Protein AF-A0A920QKH6-F1 (afdb_monomer)

Sequence (51 aa):
MKYLDLMSERLENLENSGHTAVCVGWDKKVKGILFLDDQLLSDAPATVNEL

Solvent-accessible surface area (backbone atoms only — not comparable to full-atom values): 3404 Å² total; per-residue (Å²): 113,74,69,58,57,58,50,51,55,54,45,50,57,38,44,76,70,74,37,52,64,42,83,40,64,60,95,96,36,82,75,51,72,48,76,48,79,79,80,66,53,96,78,55,81,82,80,70,76,87,129

Structure (mmCIF, N/CA/C/O backbone):
data_AF-A0A920QKH6-F1
#
_entry.id   AF-A0A920QKH6-F1
#
loop_
_atom_site.group_PDB
_atom_site.id
_atom_site.type_symbol
_atom_site.label_atom_id
_atom_site.label_alt_id
_atom_site.label_comp_id
_atom_site.label_asym_id
_atom_site.label_entity_id
_atom_site.label_seq_id
_atom_site.pdbx_PDB_ins_code
_atom_site.Cartn_x
_atom_site.Cartn_y
_atom_site.Cartn_z
_atom_site.occupancy
_atom_site.B_iso_or_equiv
_atom_site.auth_seq_id
_atom_site.auth_comp_id
_atom_site.auth_asym_id
_atom_site.auth_atom_id
_atom_site.pdbx_PDB_model_num
ATOM 1 N N . MET A 1 1 ? -1.669 0.106 20.630 1.00 53.09 1 MET A N 1
ATOM 2 C CA . MET A 1 1 ? -0.425 0.166 19.835 1.00 53.09 1 MET A CA 1
ATOM 3 C C . MET A 1 1 ? -0.300 -0.986 18.841 1.00 53.09 1 MET A C 1
ATOM 5 O O . MET A 1 1 ? -0.227 -0.679 17.669 1.00 53.09 1 MET A O 1
ATOM 9 N N . LYS A 1 2 ? -0.445 -2.261 19.246 1.00 56.94 2 LYS A N 1
ATOM 10 C CA . LYS A 1 2 ? -0.328 -3.459 18.372 1.00 56.94 2 LYS A CA 1
ATOM 11 C C . LYS A 1 2 ? -0.968 -3.415 16.966 1.00 56.94 2 LYS A C 1
ATOM 13 O O . LYS A 1 2 ? -0.456 -4.048 16.057 1.00 56.94 2 LYS A O 1
ATOM 18 N N . TYR A 1 3 ? -2.100 -2.730 16.784 1.00 56.69 3 TYR A N 1
ATOM 19 C CA . TYR A 1 3 ? -2.788 -2.657 15.484 1.00 56.69 3 TYR A CA 1
ATOM 20 C C . TYR A 1 3 ? -2.129 -1.703 14.481 1.00 56.69 3 TYR A C 1
ATOM 22 O O . TYR A 1 3 ? -2.302 -1.892 13.283 1.00 56.69 3 TYR A O 1
ATOM 30 N N . LEU A 1 4 ? -1.408 -0.684 14.959 1.00 59.97 4 LEU A N 1
ATOM 31 C CA . LEU A 1 4 ? -0.629 0.198 14.088 1.00 59.97 4 LEU A CA 1
ATOM 32 C C . LEU A 1 4 ? 0.605 -0.541 13.567 1.00 59.97 4 LEU A C 1
ATOM 34 O O . LEU A 1 4 ? 0.853 -0.505 12.370 1.00 59.97 4 LEU A O 1
ATOM 38 N N . ASP A 1 5 ? 1.284 -1.289 14.438 1.00 70.75 5 ASP A N 1
ATOM 39 C CA . ASP A 1 5 ? 2.495 -2.039 14.083 1.00 70.75 5 ASP A CA 1
ATOM 40 C C . ASP A 1 5 ? 2.214 -3.093 12.996 1.00 70.75 5 ASP A C 1
ATOM 42 O O . ASP A 1 5 ? 2.920 -3.160 11.995 1.00 70.75 5 ASP A O 1
ATOM 46 N N . LEU A 1 6 ? 1.107 -3.836 13.128 1.00 79.69 6 LEU A N 1
ATOM 47 C CA . LEU A 1 6 ? 0.679 -4.827 12.132 1.00 79.69 6 LEU A CA 1
ATOM 48 C C . LEU A 1 6 ? 0.304 -4.199 10.777 1.00 79.69 6 LEU A C 1
ATOM 50 O O . LEU A 1 6 ? 0.439 -4.830 9.733 1.00 79.69 6 LEU A O 1
ATOM 54 N N . MET A 1 7 ? -0.224 -2.975 10.779 1.00 79.56 7 MET A N 1
ATOM 55 C CA . MET A 1 7 ? -0.609 -2.286 9.544 1.00 79.56 7 MET A CA 1
ATOM 56 C C . MET A 1 7 ? 0.603 -1.712 8.818 1.00 79.56 7 MET A C 1
ATOM 58 O O . MET A 1 7 ? 0.652 -1.807 7.595 1.00 79.56 7 MET A O 1
ATOM 62 N N . SER A 1 8 ? 1.573 -1.176 9.559 1.00 83.12 8 SER A N 1
ATOM 63 C CA . SER A 1 8 ? 2.837 -0.700 8.996 1.00 83.12 8 SER A CA 1
ATOM 64 C C . SER A 1 8 ? 3.622 -1.835 8.341 1.00 83.12 8 SER A C 1
ATOM 66 O O . SER A 1 8 ? 4.016 -1.699 7.190 1.00 83.12 8 SER A O 1
ATOM 68 N N . GLU A 1 9 ? 3.751 -2.986 9.009 1.00 88.75 9 GLU A N 1
ATOM 69 C CA . GLU A 1 9 ? 4.439 -4.164 8.454 1.00 88.75 9 GLU A CA 1
ATOM 70 C C . GLU A 1 9 ? 3.757 -4.676 7.173 1.00 88.75 9 G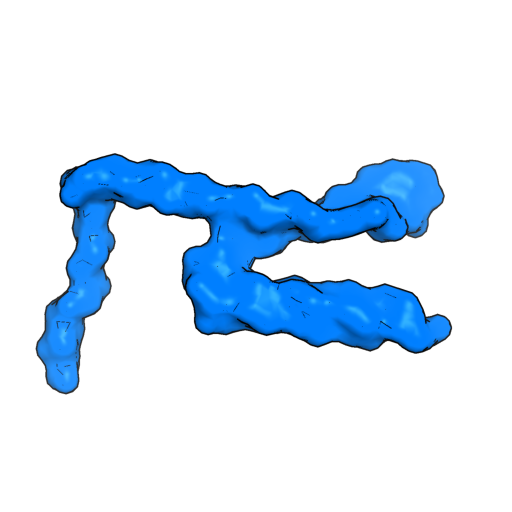LU A C 1
ATOM 72 O O . GLU A 1 9 ? 4.405 -5.051 6.196 1.00 88.75 9 GLU A O 1
ATOM 77 N N . ARG A 1 10 ? 2.420 -4.670 7.140 1.00 86.69 10 ARG A N 1
ATOM 78 C CA . ARG A 1 10 ? 1.673 -5.053 5.936 1.00 86.69 10 ARG A CA 1
ATOM 79 C C . ARG A 1 10 ? 1.830 -4.048 4.800 1.00 86.69 10 ARG A C 1
ATOM 81 O O . ARG A 1 10 ? 1.840 -4.484 3.654 1.00 86.69 10 ARG A O 1
ATOM 88 N N . LEU A 1 11 ? 1.924 -2.750 5.096 1.00 87.31 11 LEU A N 1
ATOM 89 C CA . LEU A 1 11 ? 2.200 -1.730 4.081 1.00 87.31 11 LEU A CA 1
ATOM 90 C C . LEU A 1 11 ? 3.588 -1.936 3.483 1.00 87.31 11 LEU A C 1
ATOM 92 O O . LEU A 1 11 ? 3.712 -2.064 2.271 1.00 87.31 11 LEU A O 1
ATOM 96 N N . GLU A 1 12 ? 4.591 -2.059 4.348 1.00 89.44 12 GLU A N 1
ATOM 97 C CA . GLU A 1 12 ? 5.990 -2.213 3.960 1.00 89.44 12 GLU A CA 1
ATOM 98 C C . GLU A 1 12 ? 6.195 -3.459 3.090 1.00 89.44 12 GLU A C 1
ATOM 100 O O . GLU A 1 12 ? 6.838 -3.397 2.046 1.00 89.44 12 GLU A O 1
ATOM 105 N N . ASN A 1 13 ? 5.576 -4.586 3.454 1.00 89.75 13 ASN A N 1
ATOM 106 C CA . ASN A 1 13 ? 5.642 -5.805 2.647 1.00 89.75 13 ASN A CA 1
ATOM 107 C C . ASN A 1 13 ? 5.016 -5.640 1.252 1.00 89.75 13 ASN A C 1
ATOM 109 O O . ASN A 1 13 ? 5.521 -6.206 0.283 1.00 89.75 13 ASN A O 1
ATOM 113 N N . LE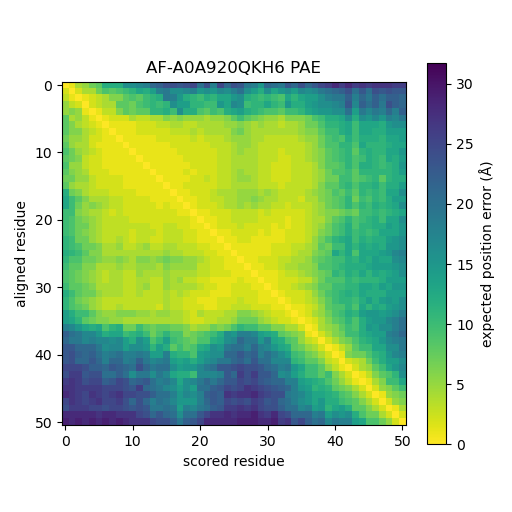U A 1 14 ? 3.920 -4.886 1.138 1.00 86.56 14 LEU A N 1
ATOM 114 C CA . LEU A 1 14 ? 3.258 -4.646 -0.146 1.00 86.56 14 LEU A CA 1
ATOM 115 C C . LEU A 1 14 ? 4.073 -3.687 -1.021 1.00 86.56 14 LEU A C 1
ATOM 117 O O . LEU A 1 14 ? 4.298 -3.990 -2.193 1.00 86.56 14 LEU A O 1
ATOM 121 N N . GLU A 1 15 ? 4.579 -2.599 -0.448 1.00 85.31 15 GLU A N 1
ATOM 122 C CA . GLU A 1 15 ? 5.428 -1.625 -1.146 1.00 85.31 15 GLU A CA 1
ATOM 123 C C . GLU A 1 15 ? 6.729 -2.273 -1.639 1.00 85.31 15 GLU A C 1
ATOM 125 O O . GLU A 1 15 ? 7.081 -2.156 -2.813 1.00 85.31 15 GLU A O 1
ATOM 130 N N . ASN A 1 16 ? 7.390 -3.066 -0.789 1.00 88.50 16 ASN A N 1
ATOM 131 C CA . ASN A 1 16 ? 8.595 -3.813 -1.161 1.00 88.50 16 ASN A CA 1
ATOM 132 C C . ASN A 1 16 ? 8.340 -4.887 -2.232 1.00 88.50 16 ASN A C 1
ATOM 134 O O . ASN A 1 16 ? 9.274 -5.311 -2.909 1.00 88.50 16 ASN A O 1
ATOM 138 N N . SER A 1 17 ? 7.091 -5.333 -2.405 1.00 86.19 17 SER A N 1
ATOM 139 C CA . SER A 1 17 ? 6.703 -6.272 -3.467 1.00 86.19 17 SER A CA 1
ATOM 140 C C . SER A 1 17 ? 6.386 -5.597 -4.809 1.00 86.19 17 SER A C 1
ATOM 142 O O . SER A 1 17 ? 5.961 -6.279 -5.739 1.00 86.19 17 SER A O 1
ATOM 144 N N . GLY A 1 18 ? 6.571 -4.276 -4.914 1.00 82.19 18 GLY A N 1
ATOM 145 C CA . GLY A 1 18 ? 6.326 -3.508 -6.136 1.00 82.19 18 GLY A CA 1
ATOM 146 C C . GLY A 1 18 ? 4.869 -3.091 -6.343 1.00 82.19 18 GLY A C 1
ATOM 147 O O . GLY A 1 18 ? 4.532 -2.596 -7.413 1.00 82.19 18 GLY A O 1
ATOM 148 N N . HIS A 1 19 ? 4.005 -3.269 -5.340 1.00 85.31 19 HIS A N 1
ATOM 149 C CA . HIS A 1 19 ? 2.623 -2.803 -5.403 1.00 85.31 19 HIS A CA 1
ATOM 150 C C . HIS A 1 19 ? 2.502 -1.394 -4.831 1.00 85.31 19 HIS A C 1
ATOM 152 O O . HIS A 1 19 ? 3.113 -1.062 -3.814 1.00 85.31 19 HIS A O 1
ATOM 158 N N . THR A 1 20 ? 1.599 -0.600 -5.402 1.00 87.25 20 THR A N 1
ATOM 159 C CA . THR A 1 20 ? 1.143 0.622 -4.740 1.00 87.25 20 THR A CA 1
ATOM 160 C C . THR A 1 20 ? 0.077 0.253 -3.703 1.00 87.25 20 THR A C 1
ATOM 162 O O . THR A 1 20 ? -1.025 -0.179 -4.049 1.00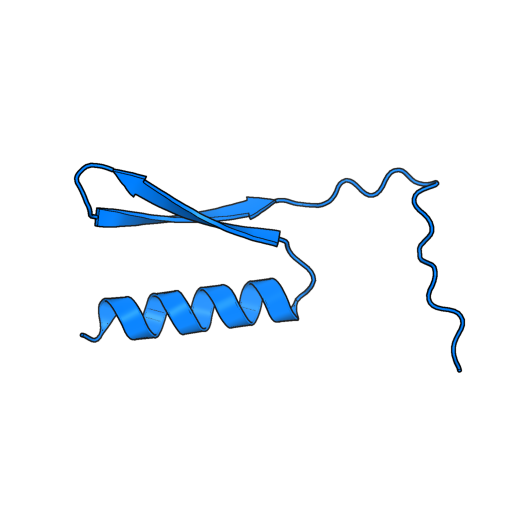 87.25 20 THR A O 1
ATOM 165 N N . ALA A 1 21 ? 0.390 0.413 -2.415 1.00 89.19 21 ALA A N 1
ATOM 166 C CA . ALA A 1 21 ? -0.532 0.152 -1.309 1.00 89.19 21 ALA A CA 1
ATOM 167 C C . ALA A 1 21 ? -1.111 1.457 -0.741 1.00 89.19 21 ALA A C 1
ATOM 169 O O . ALA A 1 21 ? -0.394 2.426 -0.509 1.00 89.19 21 ALA A O 1
ATOM 170 N N . VAL A 1 22 ? -2.419 1.489 -0.469 1.00 89.19 22 VAL A N 1
ATOM 171 C CA . VAL A 1 22 ? -3.105 2.671 0.078 1.00 89.19 22 VAL A CA 1
ATOM 172 C C . VAL A 1 22 ? -3.918 2.290 1.312 1.00 89.19 22 VAL A C 1
ATOM 174 O O . VAL A 1 22 ? -4.747 1.379 1.275 1.00 89.19 22 VAL A O 1
ATOM 177 N N . CYS A 1 23 ? -3.726 3.015 2.418 1.00 90.19 23 CYS A N 1
ATOM 178 C CA . CY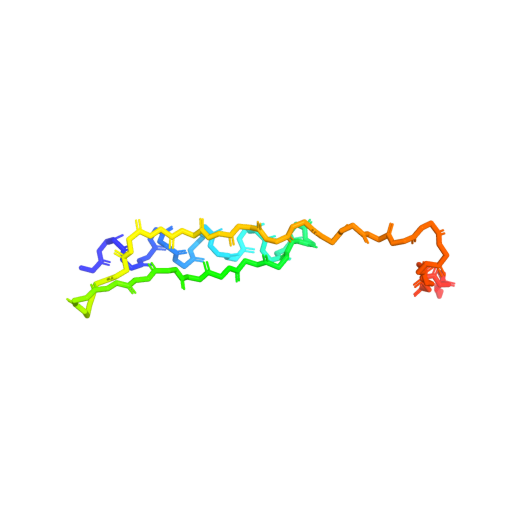S A 1 23 ? -4.582 2.896 3.599 1.00 90.19 23 CYS A CA 1
ATOM 179 C C . CYS A 1 23 ? -5.969 3.491 3.329 1.00 90.19 23 CYS A C 1
ATOM 181 O O . CYS A 1 23 ? -6.085 4.656 2.952 1.00 90.19 23 CYS A O 1
ATOM 183 N N . VAL A 1 24 ? -7.029 2.738 3.627 1.00 91.44 24 VAL A N 1
ATOM 184 C CA . VAL A 1 24 ? -8.410 3.243 3.577 1.00 91.44 24 VAL A CA 1
ATOM 185 C C . VAL A 1 24 ? -9.012 3.343 4.969 1.00 91.44 24 VAL A C 1
ATOM 187 O O . VAL A 1 24 ? -8.858 2.448 5.805 1.00 91.44 24 VAL A O 1
ATOM 190 N N . GLY A 1 25 ? -9.720 4.440 5.230 1.00 91.38 25 GLY A N 1
ATOM 191 C CA . GLY A 1 25 ? -10.320 4.703 6.530 1.00 91.38 25 GLY A CA 1
ATOM 192 C C . GLY A 1 25 ? -11.503 5.660 6.475 1.00 91.38 25 GLY A C 1
ATOM 193 O O . GLY A 1 25 ? -11.598 6.510 5.597 1.00 91.38 25 GLY A O 1
ATOM 194 N N . TRP A 1 26 ? -12.394 5.522 7.453 1.00 95.25 26 TRP A N 1
ATOM 195 C CA . TRP A 1 26 ? -13.502 6.438 7.730 1.00 95.25 26 TRP A CA 1
ATOM 196 C C . TRP A 1 26 ? -13.681 6.562 9.244 1.00 95.25 26 TRP A C 1
ATOM 198 O O . TRP A 1 26 ? -13.162 5.743 10.012 1.00 95.25 26 TRP A O 1
ATOM 208 N N . ASP A 1 27 ? -14.369 7.613 9.690 1.00 95.69 27 ASP A N 1
ATOM 209 C CA . ASP A 1 27 ? -14.582 7.913 11.114 1.00 95.69 27 ASP A CA 1
ATOM 210 C C . ASP A 1 27 ? -13.281 7.934 11.936 1.00 95.69 27 ASP A C 1
ATOM 21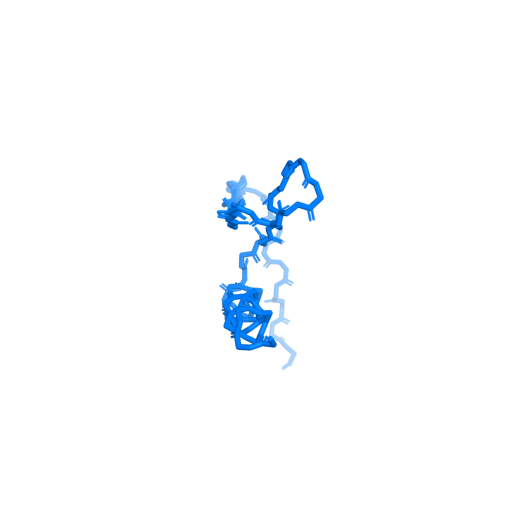2 O O . ASP A 1 27 ? -13.212 7.401 13.046 1.00 95.69 27 ASP A O 1
ATOM 216 N N . LYS A 1 28 ? -12.217 8.525 11.369 1.00 91.62 28 LYS A N 1
ATOM 217 C CA . LYS A 1 28 ? -10.871 8.615 11.974 1.00 91.62 28 LYS A CA 1
ATOM 218 C C . LYS A 1 28 ? -10.241 7.253 12.314 1.00 91.62 28 LYS A C 1
ATOM 220 O O . LYS A 1 28 ? -9.359 7.176 13.168 1.00 91.62 28 LYS A O 1
ATOM 225 N N . LYS A 1 29 ? -10.686 6.171 11.668 1.00 88.56 29 LYS A N 1
ATOM 226 C CA . LYS A 1 29 ? -10.148 4.819 11.853 1.00 88.56 29 LYS A CA 1
ATOM 227 C C . LYS A 1 29 ? -9.717 4.234 10.519 1.00 88.56 29 LYS A C 1
ATOM 229 O O . LYS A 1 29 ? -10.477 4.273 9.555 1.00 88.56 29 LYS A O 1
ATOM 234 N N . VAL A 1 30 ? -8.535 3.626 10.500 1.00 87.62 30 VAL A N 1
ATOM 235 C CA . VAL A 1 30 ? -8.096 2.777 9.388 1.00 87.62 30 VAL A CA 1
ATOM 236 C C . VAL A 1 30 ? -8.935 1.501 9.384 1.00 87.62 30 VAL A C 1
ATOM 238 O O . VAL A 1 30 ? -9.229 0.935 10.441 1.00 87.62 30 VAL A O 1
ATOM 241 N N . LYS A 1 31 ? -9.374 1.087 8.199 1.00 88.88 31 LYS A N 1
ATOM 242 C CA . LYS A 1 31 ? -10.301 -0.034 7.987 1.00 88.88 31 LYS A CA 1
ATOM 243 C C . LYS A 1 31 ? -9.685 -1.137 7.144 1.00 88.88 31 LYS A C 1
ATOM 245 O O . LYS A 1 31 ? -10.093 -2.285 7.275 1.00 88.88 31 LYS A O 1
ATOM 250 N N . GLY A 1 32 ? -8.700 -0.801 6.318 1.00 89.00 32 GLY A N 1
ATOM 251 C CA . GLY A 1 32 ? -7.999 -1.771 5.497 1.00 89.00 32 GLY A CA 1
ATOM 252 C C . GLY A 1 32 ? -6.926 -1.138 4.625 1.00 89.00 32 GLY A C 1
ATOM 253 O O . GLY A 1 32 ? -6.592 0.039 4.774 1.00 89.00 32 GLY A O 1
ATOM 254 N N . ILE A 1 33 ? -6.414 -1.958 3.713 1.00 89.50 33 ILE A N 1
ATOM 255 C CA . ILE A 1 33 ? -5.429 -1.599 2.697 1.00 89.50 33 ILE A CA 1
ATOM 256 C C . ILE A 1 33 ? -6.032 -1.981 1.348 1.00 89.50 33 ILE A C 1
ATOM 258 O O . ILE A 1 33 ? -6.553 -3.090 1.208 1.00 89.50 33 ILE A O 1
ATOM 262 N N . LEU A 1 34 ? -5.967 -1.070 0.382 1.00 87.56 34 LEU A N 1
ATOM 263 C CA . LEU A 1 34 ? -6.193 -1.371 -1.026 1.00 87.56 34 LEU A CA 1
ATOM 264 C C . LEU A 1 34 ? -4.837 -1.522 -1.712 1.00 87.56 34 LEU A C 1
ATOM 266 O O . LEU A 1 34 ? -3.944 -0.709 -1.487 1.00 87.56 34 LEU A O 1
ATOM 270 N N . PHE A 1 35 ? -4.701 -2.554 -2.535 1.00 83.56 35 PHE A N 1
ATOM 271 C CA . PHE A 1 35 ? -3.577 -2.713 -3.449 1.00 83.56 35 PHE A CA 1
ATOM 272 C C . PHE A 1 35 ? -4.028 -2.239 -4.827 1.00 83.56 35 PHE A C 1
ATOM 274 O O . PHE A 1 35 ? -5.078 -2.653 -5.325 1.00 83.56 35 PHE A O 1
ATOM 281 N N . LEU A 1 36 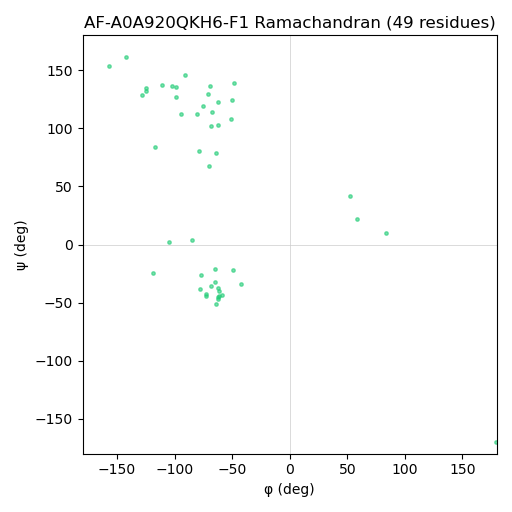? -3.261 -1.324 -5.401 1.00 80.56 36 LEU A N 1
ATOM 282 C CA . LEU A 1 36 ? -3.421 -0.901 -6.778 1.00 80.56 36 LEU A CA 1
ATOM 283 C C . LEU A 1 36 ? -2.455 -1.744 -7.595 1.00 80.56 36 LEU A C 1
ATOM 285 O O . LEU A 1 36 ? -1.240 -1.660 -7.419 1.00 80.56 36 LEU A O 1
ATOM 289 N N . ASP A 1 37 ? -3.033 -2.613 -8.413 1.00 72.62 37 ASP A N 1
ATOM 290 C CA . ASP A 1 37 ? -2.290 -3.323 -9.436 1.00 72.62 37 ASP A CA 1
ATOM 291 C C . ASP A 1 37 ? -2.016 -2.323 -10.556 1.00 72.62 37 ASP A C 1
ATOM 293 O O . ASP A 1 37 ? -2.955 -1.749 -11.127 1.00 72.62 37 ASP A O 1
ATOM 297 N N . ASP A 1 38 ? -0.740 -2.078 -10.838 1.00 67.81 38 ASP A N 1
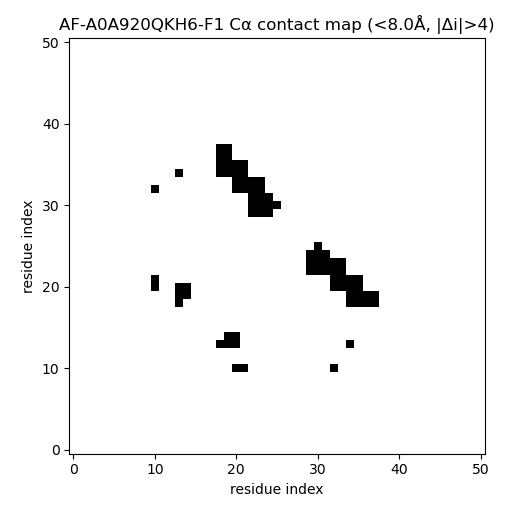ATOM 298 C CA . ASP A 1 38 ? -0.382 -1.394 -12.063 1.00 67.81 38 ASP A CA 1
ATOM 299 C C . ASP A 1 38 ? -0.724 -2.373 -13.178 1.00 67.81 38 ASP A C 1
ATOM 301 O O . ASP A 1 38 ? 0.020 -3.311 -13.466 1.00 67.81 38 ASP A O 1
ATOM 305 N N . GLN A 1 39 ? -1.856 -2.146 -13.847 1.00 62.94 39 GLN A N 1
ATOM 306 C CA . GLN A 1 39 ? -1.996 -2.614 -15.216 1.00 62.94 39 GLN A CA 1
ATOM 307 C C . GLN A 1 39 ? -0.954 -1.853 -16.030 1.00 62.94 39 GLN A C 1
ATOM 309 O O . GLN A 1 39 ? -1.263 -0.853 -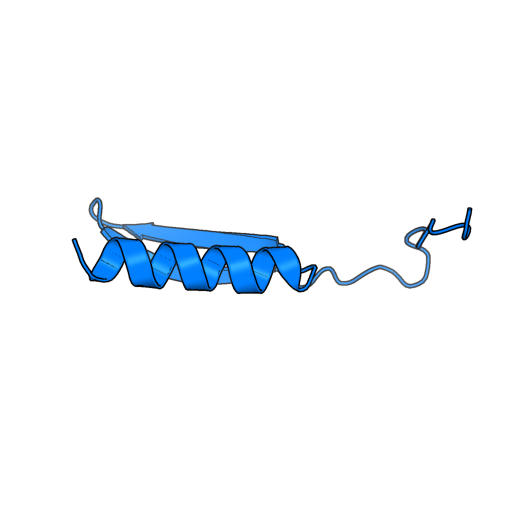16.681 1.00 62.94 39 GLN A O 1
ATOM 314 N N . LEU A 1 40 ? 0.303 -2.295 -15.931 1.00 58.59 40 LEU A N 1
ATOM 315 C CA . LEU A 1 40 ? 1.363 -1.918 -16.835 1.00 58.59 40 LEU A CA 1
ATOM 316 C C . LEU A 1 40 ? 0.781 -2.190 -18.213 1.00 58.59 40 LEU A C 1
ATOM 318 O O . LEU A 1 40 ? 0.550 -3.338 -18.601 1.00 58.59 40 LEU A O 1
ATOM 322 N N . LEU A 1 41 ? 0.468 -1.110 -18.929 1.00 57.50 41 LEU A N 1
ATOM 323 C CA . LEU A 1 41 ? 0.254 -1.193 -20.360 1.00 57.50 41 LEU A CA 1
ATOM 324 C C . LEU A 1 41 ? 1.450 -1.976 -20.900 1.00 57.50 41 LEU A C 1
ATOM 326 O O . LEU A 1 41 ? 2.569 -1.767 -20.433 1.00 57.50 41 LEU A O 1
ATOM 330 N N . SER A 1 42 ? 1.232 -2.880 -21.852 1.00 57.56 42 SER A N 1
ATOM 331 C CA . SER A 1 42 ? 2.307 -3.693 -22.444 1.00 57.56 42 SER A CA 1
ATOM 332 C C . SER A 1 42 ? 3.522 -2.865 -22.890 1.00 57.56 42 SER A C 1
ATOM 334 O O . SER A 1 42 ? 4.625 -3.392 -22.986 1.00 57.56 42 SER A O 1
ATOM 336 N N . ASP A 1 43 ? 3.300 -1.567 -23.119 1.00 55.94 43 ASP A N 1
ATOM 337 C CA . ASP A 1 43 ? 4.247 -0.586 -23.633 1.00 55.94 43 ASP A CA 1
ATOM 338 C C . ASP A 1 43 ? 4.772 0.377 -22.547 1.00 55.94 43 ASP A C 1
ATOM 340 O O . ASP A 1 43 ? 5.523 1.308 -22.850 1.00 55.94 43 ASP A O 1
ATOM 344 N N . ALA A 1 44 ? 4.372 0.201 -21.282 1.00 57.28 44 ALA A N 1
ATOM 345 C CA . ALA A 1 44 ? 4.947 0.936 -20.165 1.00 57.28 44 ALA A CA 1
ATOM 346 C C . ALA A 1 44 ? 6.439 0.568 -20.080 1.00 57.28 44 ALA A C 1
ATOM 348 O O . ALA A 1 44 ? 6.759 -0.619 -19.977 1.00 57.28 44 ALA A O 1
ATOM 349 N N . PRO A 1 45 ? 7.370 1.538 -20.146 1.00 53.47 45 PRO A N 1
ATOM 350 C CA . PRO A 1 45 ? 8.789 1.231 -20.162 1.00 53.47 45 PRO A CA 1
ATOM 351 C C . PRO A 1 45 ? 9.179 0.532 -18.858 1.00 53.47 45 PRO A C 1
ATOM 353 O O . PRO A 1 45 ? 9.372 1.189 -17.835 1.00 53.47 45 PRO A O 1
ATOM 356 N N . ALA A 1 46 ? 9.361 -0.789 -18.891 1.00 59.38 46 ALA A N 1
ATOM 357 C CA . ALA A 1 46 ? 10.121 -1.511 -17.879 1.00 59.38 46 ALA A CA 1
ATOM 358 C C . ALA A 1 46 ? 11.596 -1.132 -18.067 1.00 59.38 46 ALA A C 1
ATOM 360 O O . ALA A 1 46 ? 12.410 -1.911 -18.555 1.00 59.38 46 ALA A O 1
ATOM 361 N N . THR A 1 47 ? 11.935 0.127 -17.791 1.00 55.44 47 THR A N 1
ATOM 362 C CA . THR A 1 47 ? 13.308 0.605 -17.922 1.00 55.44 47 THR A CA 1
ATOM 363 C C . THR A 1 47 ? 14.067 0.137 -16.694 1.00 55.44 47 THR A C 1
ATOM 365 O O . THR A 1 47 ? 14.270 0.888 -15.746 1.00 55.44 47 THR A O 1
ATOM 368 N N . VAL A 1 48 ? 14.478 -1.124 -16.716 1.00 61.72 48 VAL A N 1
ATOM 369 C CA . VAL A 1 48 ? 15.626 -1.592 -15.950 1.00 61.72 48 VAL A CA 1
ATOM 370 C C . VAL A 1 48 ? 16.637 -2.053 -16.986 1.00 61.72 48 VAL A C 1
ATOM 372 O O . VAL A 1 48 ? 16.688 -3.218 -17.362 1.00 61.72 48 VAL A O 1
ATOM 375 N N . ASN A 1 49 ? 17.410 -1.100 -17.507 1.00 53.50 49 ASN A N 1
ATOM 376 C CA . ASN A 1 49 ? 18.704 -1.466 -18.060 1.00 53.50 49 ASN A CA 1
ATOM 377 C C . ASN A 1 49 ? 19.545 -1.902 -16.860 1.00 53.50 49 ASN A C 1
ATOM 379 O O . ASN A 1 49 ? 19.787 -1.095 -15.961 1.00 53.50 49 ASN A O 1
ATOM 383 N N . GLU A 1 50 ? 19.906 -3.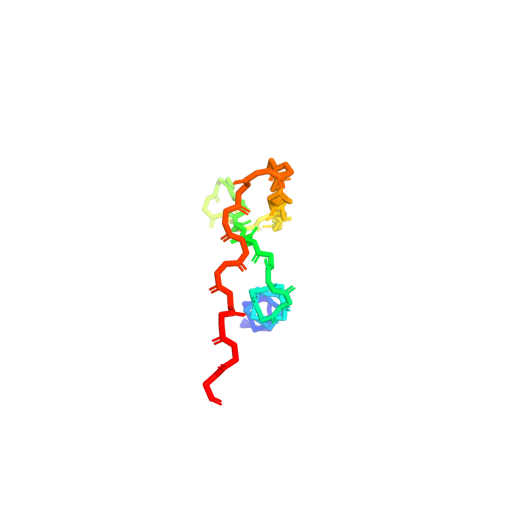182 -16.821 1.00 56.69 50 GLU A N 1
ATOM 384 C CA . GLU A 1 50 ? 20.921 -3.697 -15.906 1.00 56.69 50 GLU A CA 1
ATOM 385 C C . GLU A 1 50 ? 22.173 -2.806 -16.029 1.00 56.69 50 GLU A C 1
ATOM 387 O O . GLU A 1 50 ? 22.660 -2.566 -17.137 1.00 56.69 50 GLU A O 1
ATOM 392 N N . LEU A 1 51 ? 22.621 -2.245 -14.900 1.00 47.56 51 LEU A N 1
ATOM 393 C CA . LEU A 1 51 ? 23.891 -1.520 -14.775 1.00 47.56 51 LEU A CA 1
ATOM 394 C C . LEU A 1 51 ? 25.027 -2.502 -14.492 1.00 47.56 51 LEU A C 1
ATOM 396 O O . LEU A 1 51 ? 24.821 -3.386 -13.629 1.00 47.56 51 LEU A O 1
#

pLDDT: mean 76.28, std 14.84, range [47.56, 95.69]

Radius of gyration: 14.9 Å; Cα contacts (8 Å, |Δi|>4): 39; chains: 1; bounding box: 38×15×44 Å

Nearest PDB structures (foldseek):
  3j6d-assembly1_a  TM=7.091E-01  e=7.000E+00  Salmonella enterica subsp. enterica serovar Typhimurium str. LT2
  8acc-assembly1_A  TM=6.107E-01  e=7.497E+00  Sweet potato mild mottle virus
  5y5z-assembly1_N  TM=4.841E-01  e=8.599E+00  Thermus thermophilus HB8

Foldseek 3Di:
DVVVVVQVVVCVVQVVVVWDKDFDDDPPDTDDIDTDDPPCDPPNPPPDPDD

Secondary structure (DSSP, 8-state):
-HHHHHHHHHHHHHHHTT-EEEEEEETTEEEEEEEE-----TTS-------

Mean predicted aligned error: 9.39 Å